Protein AF-A0A1H6MY37-F1 (afdb_monomer_lite)

Sequence (145 aa):
MKIERDELLKHTKKIVKHLRSSGGIFGDSSIPNEENIHLAMADALIDIGEYCEEYEINVSTFDSIKLLAFSLPHIIRRDPSINSERYIFSIFQMLEESYKKKINFDKKINDSIKVSDKLFRDNNCLVMYGYIKGFQEALEYTKDK

Secondary structure (DSSP, 8-state):
-HHHHHHHHHHHHHHHHHHHHTTTTTS------HHHHHHHHHHHHHHHHHHHHHTT----S--HHHHHHHHHHHHHHH-TTS-HHHHHHHHHHHHHHHHT----IIIIIHHHHHHHHHHHHTT-HHHHHHHHHHHHHHHHHTT--

pLDDT: mean 87.16, std 11.49, range [43.06, 97.38]

Structure (mmCIF, N/CA/C/O backbone):
data_AF-A0A1H6MY37-F1
#
_entry.id   AF-A0A1H6MY37-F1
#
loop_
_atom_site.group_PDB
_atom_site.id
_atom_site.type_symbol
_atom_site.label_atom_id
_atom_site.label_alt_id
_atom_site.label_comp_id
_atom_site.label_asym_id
_atom_site.label_entity_id
_atom_site.label_seq_id
_atom_site.pdbx_PDB_ins_code
_atom_site.Cartn_x
_atom_site.Cartn_y
_atom_site.Cartn_z
_atom_site.occupancy
_atom_site.B_iso_or_equiv
_atom_site.auth_seq_id
_atom_site.auth_comp_id
_atom_site.auth_asym_id
_atom_site.auth_atom_id
_atom_site.pdbx_PDB_model_num
ATOM 1 N N . MET A 1 1 ? -7.310 21.221 -0.354 1.00 50.06 1 MET A N 1
ATOM 2 C CA . MET A 1 1 ? -6.067 21.201 -1.157 1.00 50.06 1 MET A CA 1
ATOM 3 C C . MET A 1 1 ? -4.750 21.316 -0.385 1.00 50.06 1 MET A C 1
ATOM 5 O O . MET A 1 1 ? -3.922 20.438 -0.573 1.00 50.06 1 MET A O 1
ATOM 9 N N . LYS A 1 2 ? -4.477 22.324 0.469 1.00 49.88 2 LYS A N 1
ATOM 10 C CA . LYS A 1 2 ? -3.171 22.376 1.184 1.00 49.88 2 LYS A CA 1
ATOM 11 C C . LYS A 1 2 ? -3.004 21.239 2.213 1.00 49.88 2 LYS A C 1
ATOM 13 O O . LYS A 1 2 ? -1.968 20.592 2.241 1.00 49.88 2 LYS A O 1
ATOM 18 N N . ILE A 1 3 ? -4.075 20.940 2.954 1.00 54.00 3 ILE A N 1
ATOM 19 C CA . ILE A 1 3 ? -4.139 19.848 3.944 1.00 54.00 3 ILE A CA 1
ATOM 20 C C . ILE A 1 3 ? -3.957 18.466 3.283 1.00 54.00 3 ILE A C 1
ATOM 22 O O . ILE A 1 3 ? -3.227 17.632 3.804 1.00 54.00 3 ILE A O 1
ATOM 26 N N . GLU A 1 4 ? -4.548 18.245 2.104 1.00 68.56 4 GLU A N 1
ATOM 27 C CA . GLU A 1 4 ? -4.415 16.981 1.353 1.00 68.56 4 GLU A CA 1
ATOM 28 C C . GLU A 1 4 ? -2.989 16.774 0.831 1.00 68.56 4 GLU A C 1
ATOM 30 O O . GLU A 1 4 ? -2.454 15.671 0.909 1.00 68.56 4 GLU A O 1
ATOM 35 N N . ARG A 1 5 ? -2.334 17.846 0.361 1.00 77.06 5 ARG A N 1
ATOM 36 C CA . ARG A 1 5 ? -0.932 17.799 -0.077 1.00 77.06 5 ARG A CA 1
ATOM 37 C C . ARG A 1 5 ? 0.018 17.474 1.079 1.00 77.06 5 ARG A C 1
ATOM 39 O O . ARG A 1 5 ? 0.939 16.676 0.902 1.00 77.06 5 ARG A O 1
ATOM 46 N N . ASP A 1 6 ? -0.197 18.086 2.241 1.00 84.56 6 ASP A N 1
ATOM 47 C CA . ASP A 1 6 ? 0.651 17.883 3.417 1.00 84.56 6 ASP A CA 1
ATOM 48 C C . ASP A 1 6 ? 0.492 16.461 3.991 1.00 84.56 6 ASP A C 1
ATOM 50 O O . ASP A 1 6 ? 1.492 15.823 4.334 1.00 84.56 6 ASP A O 1
ATOM 54 N N . GLU A 1 7 ? -0.732 15.916 4.019 1.00 85.06 7 GLU A N 1
ATOM 55 C CA . GLU A 1 7 ? -0.980 14.516 4.404 1.00 85.06 7 GLU A CA 1
ATOM 56 C C . GLU A 1 7 ? -0.375 13.524 3.395 1.00 85.06 7 GLU A C 1
ATOM 58 O O . GLU A 1 7 ? 0.293 12.569 3.800 1.00 85.06 7 GLU A O 1
ATOM 63 N N . LEU A 1 8 ? -0.497 13.776 2.087 1.00 89.62 8 LEU A N 1
ATOM 64 C CA . LEU A 1 8 ? 0.128 12.942 1.0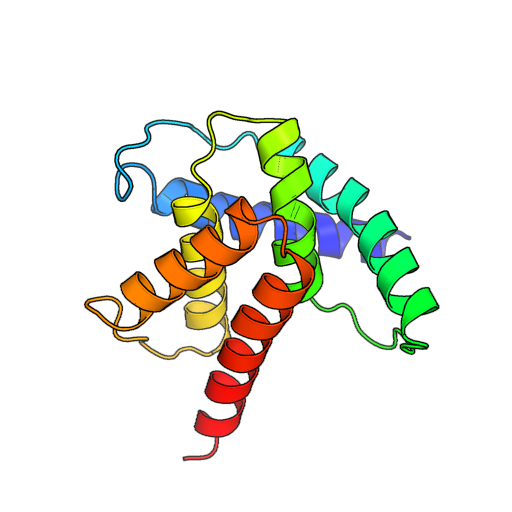53 1.00 89.62 8 LEU A CA 1
ATOM 65 C C . LEU A 1 8 ? 1.655 12.888 1.218 1.00 89.62 8 LEU A C 1
ATOM 67 O O . LEU A 1 8 ? 2.262 11.813 1.196 1.00 89.62 8 LEU A O 1
ATOM 71 N N . LEU A 1 9 ? 2.288 14.044 1.442 1.00 91.75 9 LEU A N 1
ATOM 72 C CA . LEU A 1 9 ? 3.733 14.142 1.657 1.00 91.75 9 LEU A CA 1
ATOM 73 C C . LEU A 1 9 ? 4.167 13.434 2.947 1.00 91.75 9 LEU A C 1
ATOM 75 O O . LEU A 1 9 ? 5.201 12.764 2.978 1.00 91.75 9 LEU A O 1
ATOM 79 N N . LYS A 1 10 ? 3.380 13.550 4.017 1.00 91.88 10 LYS A N 1
ATOM 80 C CA . LYS A 1 10 ? 3.612 12.845 5.282 1.00 91.88 10 LYS A CA 1
ATOM 81 C C . LYS A 1 10 ? 3.569 11.327 5.091 1.00 91.88 10 LYS A C 1
ATOM 83 O O . LYS A 1 10 ? 4.465 10.637 5.580 1.00 91.88 10 LYS A O 1
ATOM 88 N N . HIS A 1 11 ? 2.594 10.809 4.344 1.00 91.75 11 HIS A N 1
ATOM 89 C CA . HIS A 1 11 ? 2.516 9.383 4.019 1.00 91.75 11 HIS A CA 1
ATOM 90 C C . HIS A 1 11 ? 3.665 8.916 3.126 1.00 91.75 11 HIS A C 1
ATOM 92 O O . HIS A 1 11 ? 4.267 7.884 3.424 1.00 91.75 11 HIS A O 1
ATOM 98 N N . THR A 1 12 ? 4.033 9.717 2.122 1.00 93.81 12 THR A N 1
ATOM 99 C CA . THR A 1 12 ? 5.202 9.475 1.259 1.00 93.81 12 THR A CA 1
ATOM 100 C C . THR A 1 12 ? 6.463 9.302 2.110 1.00 93.81 12 THR A C 1
ATOM 102 O O . THR A 1 12 ? 7.137 8.275 2.048 1.00 93.81 12 THR A O 1
ATOM 105 N N . LYS A 1 13 ? 6.756 10.274 2.982 1.00 94.25 13 LYS A N 1
ATOM 106 C CA . LYS A 1 13 ? 7.941 10.241 3.850 1.00 94.25 13 LYS A CA 1
ATOM 107 C C . LYS A 1 13 ? 7.936 9.040 4.788 1.00 94.25 13 LYS A C 1
ATOM 109 O O . LYS A 1 13 ? 8.981 8.422 4.999 1.00 94.25 13 LYS A O 1
ATOM 114 N N . LYS A 1 14 ? 6.771 8.700 5.350 1.00 93.94 14 LYS A N 1
ATOM 115 C CA . LYS A 1 14 ? 6.648 7.569 6.272 1.00 93.94 14 LYS A CA 1
ATOM 116 C C . LYS A 1 14 ? 6.937 6.245 5.563 1.00 93.94 14 LYS A C 1
ATOM 118 O O . LYS A 1 14 ? 7.790 5.503 6.042 1.00 93.94 14 LYS A O 1
ATOM 123 N N . ILE A 1 15 ? 6.324 5.970 4.408 1.00 94.31 15 ILE A N 1
ATOM 124 C CA . ILE A 1 15 ? 6.579 4.705 3.699 1.00 94.31 15 ILE A CA 1
ATOM 125 C C . ILE A 1 15 ? 8.019 4.624 3.177 1.00 94.31 15 ILE A C 1
ATOM 127 O O . ILE A 1 15 ? 8.652 3.580 3.306 1.00 94.31 15 ILE A O 1
ATOM 131 N N . VAL A 1 16 ? 8.588 5.730 2.682 1.00 93.62 16 VAL A N 1
ATOM 132 C CA . VAL A 1 16 ? 9.981 5.776 2.205 1.00 93.62 16 VAL A CA 1
ATOM 133 C C . VAL A 1 16 ? 10.964 5.477 3.335 1.00 93.62 16 VAL A C 1
ATOM 135 O O . VAL A 1 16 ? 11.937 4.754 3.117 1.00 93.62 16 VAL A O 1
ATOM 138 N N . LYS A 1 17 ? 10.708 5.973 4.552 1.00 93.88 17 LYS A N 1
ATOM 139 C CA . LYS A 1 17 ? 11.500 5.628 5.743 1.00 93.88 17 LYS A CA 1
ATOM 140 C C . LYS A 1 17 ? 11.512 4.112 5.976 1.00 93.88 17 LYS A C 1
ATOM 142 O O . LYS A 1 17 ? 12.595 3.547 6.122 1.00 93.88 17 LYS A O 1
ATOM 147 N N . HIS A 1 18 ? 10.345 3.464 5.969 1.00 91.69 18 HIS A N 1
ATOM 148 C CA . HIS A 1 18 ? 10.239 2.014 6.188 1.00 91.69 18 HIS A CA 1
ATOM 149 C C . HIS A 1 18 ? 10.860 1.194 5.053 1.00 91.69 18 HIS A C 1
ATOM 151 O O . HIS A 1 18 ? 11.611 0.250 5.311 1.00 91.69 18 HIS A O 1
ATOM 157 N N . LEU A 1 19 ? 10.647 1.605 3.802 1.00 91.00 19 LEU A N 1
ATOM 158 C CA . LEU A 1 19 ? 11.287 0.993 2.643 1.00 91.00 19 LEU A CA 1
ATOM 159 C C . LEU A 1 19 ? 12.809 1.061 2.766 1.00 91.00 19 LEU A C 1
ATOM 161 O O . LEU A 1 19 ? 13.482 0.041 2.659 1.00 91.00 19 LEU A O 1
ATOM 165 N N . ARG A 1 20 ? 13.380 2.237 3.049 1.00 90.19 20 ARG A N 1
ATOM 166 C CA . ARG A 1 20 ? 14.834 2.390 3.226 1.00 90.19 20 ARG A CA 1
ATOM 167 C C . ARG A 1 20 ? 15.365 1.519 4.367 1.00 90.19 20 ARG A C 1
ATOM 169 O O . ARG A 1 20 ? 16.400 0.889 4.186 1.00 90.19 20 ARG A O 1
ATOM 176 N N . SER A 1 21 ? 14.648 1.419 5.489 1.00 87.88 21 SER A N 1
ATOM 177 C CA . SER A 1 21 ? 15.059 0.563 6.614 1.0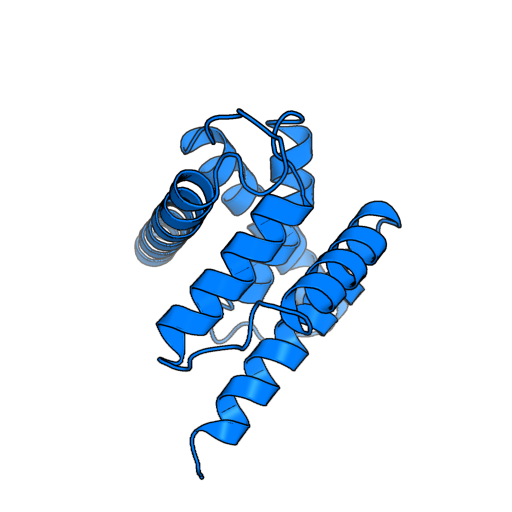0 87.88 21 SER A CA 1
ATOM 178 C C . SER A 1 21 ? 14.946 -0.939 6.349 1.00 87.88 21 SER A C 1
ATOM 180 O O . SER A 1 21 ? 15.581 -1.719 7.049 1.00 87.88 21 SER A O 1
ATOM 182 N N . SER A 1 22 ? 14.151 -1.347 5.359 1.00 85.50 22 SER A N 1
ATOM 183 C CA . SER A 1 22 ? 13.938 -2.751 4.988 1.00 85.50 22 SER A CA 1
ATOM 184 C C . SER A 1 22 ? 14.758 -3.201 3.775 1.00 85.50 22 SER A C 1
ATOM 186 O O . SER A 1 22 ? 14.595 -4.325 3.302 1.00 85.50 22 SER A O 1
ATOM 188 N N . GLY A 1 23 ? 15.642 -2.337 3.260 1.00 80.62 23 GLY A N 1
ATOM 189 C CA . GLY A 1 23 ? 16.518 -2.670 2.136 1.00 80.62 23 GLY A CA 1
ATOM 190 C C . GLY A 1 23 ? 17.385 -3.895 2.419 1.00 80.62 23 GLY A C 1
ATOM 191 O O . GLY A 1 23 ? 17.887 -4.067 3.528 1.00 80.62 23 GLY A O 1
ATOM 192 N N . GLY A 1 24 ? 17.540 -4.760 1.415 1.00 75.12 24 GLY A N 1
ATOM 193 C CA . GLY A 1 24 ? 18.319 -5.993 1.517 1.00 75.12 24 GLY A CA 1
ATOM 194 C C . GLY A 1 24 ? 17.610 -7.170 2.196 1.00 75.12 24 GLY A C 1
ATOM 195 O O . GLY A 1 24 ? 18.034 -8.302 1.980 1.00 75.12 24 GLY A O 1
ATOM 196 N N . ILE A 1 25 ? 16.514 -6.961 2.943 1.00 84.31 25 ILE A N 1
ATOM 197 C CA . ILE A 1 25 ? 15.751 -8.062 3.572 1.00 84.31 25 ILE A CA 1
ATOM 198 C C . ILE A 1 25 ? 15.153 -8.993 2.508 1.00 84.31 25 ILE A C 1
ATOM 200 O O . ILE A 1 25 ? 15.148 -10.209 2.679 1.00 84.31 25 ILE A O 1
ATOM 204 N N . PHE A 1 26 ? 14.694 -8.425 1.391 1.00 84.25 26 PHE A N 1
ATOM 205 C CA . PHE A 1 26 ? 14.056 -9.150 0.287 1.00 84.25 26 PHE A CA 1
ATOM 206 C C . PHE A 1 26 ? 15.017 -9.401 -0.886 1.00 84.25 26 PHE A C 1
ATOM 208 O O . PHE A 1 26 ? 14.589 -9.693 -2.001 1.00 84.25 26 PHE A O 1
ATOM 215 N N . GLY A 1 27 ? 16.329 -9.282 -0.644 1.00 77.00 27 GLY A N 1
ATOM 216 C CA . GLY A 1 27 ? 17.370 -9.491 -1.654 1.00 77.00 27 GLY A CA 1
ATOM 217 C C . GLY A 1 27 ? 17.472 -8.386 -2.711 1.00 77.00 27 GLY A C 1
ATOM 218 O O . GLY A 1 27 ? 18.321 -8.479 -3.595 1.00 77.00 27 GLY A O 1
ATOM 219 N N . ASP A 1 28 ? 16.653 -7.334 -2.622 1.00 76.81 28 ASP A N 1
ATOM 220 C CA . ASP A 1 28 ? 16.714 -6.168 -3.495 1.00 76.81 28 ASP A CA 1
ATOM 221 C C . ASP A 1 28 ? 17.594 -5.053 -2.905 1.00 76.81 28 ASP A C 1
ATOM 223 O O . ASP A 1 28 ? 17.584 -4.765 -1.704 1.00 76.81 28 ASP A O 1
ATOM 227 N N . SER A 1 29 ? 18.372 -4.414 -3.779 1.00 69.56 29 SER A N 1
ATOM 228 C CA . SER A 1 29 ? 19.279 -3.304 -3.457 1.00 69.56 29 SER A CA 1
ATOM 229 C C . SER A 1 29 ? 18.761 -1.947 -3.943 1.00 69.56 29 SER A C 1
ATOM 231 O O . SER A 1 29 ? 19.489 -0.954 -3.888 1.00 69.56 29 SER A O 1
ATOM 233 N N . SER A 1 30 ? 17.510 -1.880 -4.416 1.00 79.69 30 SER A N 1
ATOM 234 C CA . SER A 1 30 ? 16.928 -0.639 -4.921 1.00 79.69 30 SER A CA 1
ATOM 235 C C . SER A 1 30 ? 16.768 0.390 -3.801 1.00 79.69 30 SER A C 1
ATOM 237 O O . SER A 1 30 ? 16.350 0.094 -2.673 1.00 79.69 30 SER A O 1
ATOM 239 N N . ILE A 1 31 ? 17.135 1.632 -4.108 1.00 83.44 31 ILE A N 1
ATOM 240 C CA . ILE A 1 31 ? 16.922 2.775 -3.225 1.00 83.44 31 ILE A CA 1
ATOM 241 C C . ILE A 1 31 ? 15.625 3.442 -3.688 1.00 83.44 31 ILE A C 1
ATOM 243 O O . ILE A 1 31 ? 15.602 3.965 -4.800 1.00 83.44 31 ILE A O 1
ATOM 247 N N . PRO A 1 32 ? 14.562 3.460 -2.862 1.00 84.38 32 PRO A N 1
ATOM 248 C CA . PRO A 1 32 ? 13.293 4.053 -3.258 1.00 84.38 32 PRO A CA 1
ATOM 249 C C . PRO A 1 32 ? 13.465 5.531 -3.609 1.00 84.38 32 PRO A C 1
ATOM 251 O O . PRO A 1 32 ? 13.938 6.326 -2.780 1.00 84.38 32 PRO A O 1
ATOM 254 N N . ASN A 1 33 ? 13.044 5.901 -4.817 1.00 91.56 33 ASN A N 1
ATOM 255 C CA . ASN A 1 33 ? 12.954 7.292 -5.230 1.00 91.56 33 ASN A CA 1
ATOM 256 C C . ASN A 1 33 ? 11.693 7.927 -4.615 1.00 91.56 33 ASN A C 1
ATOM 258 O O . ASN A 1 33 ? 10.569 7.584 -4.970 1.00 91.56 33 ASN A O 1
ATOM 262 N N . GLU A 1 34 ? 11.888 8.860 -3.683 1.00 94.31 34 GLU A N 1
ATOM 263 C CA . GLU A 1 34 ? 10.801 9.514 -2.943 1.00 94.31 34 GLU A CA 1
ATOM 264 C C . GLU A 1 34 ? 9.832 10.284 -3.850 1.00 94.31 34 GLU A C 1
ATOM 266 O O . GLU A 1 34 ? 8.631 10.277 -3.591 1.00 94.31 34 GLU A O 1
ATOM 271 N N . GLU A 1 35 ? 10.324 10.890 -4.931 1.00 94.75 35 GLU A N 1
ATOM 272 C CA . GLU A 1 35 ? 9.491 11.594 -5.908 1.00 94.75 35 GLU A CA 1
ATOM 273 C C . GLU A 1 35 ? 8.602 10.617 -6.685 1.00 94.75 35 GLU A C 1
ATOM 275 O O . GLU A 1 35 ? 7.400 10.851 -6.809 1.00 94.75 35 GLU A O 1
ATOM 280 N N . ASN A 1 36 ? 9.146 9.476 -7.120 1.00 94.94 36 ASN A N 1
ATOM 281 C CA . ASN A 1 36 ? 8.351 8.437 -7.780 1.00 94.94 36 ASN A CA 1
ATOM 282 C C . ASN A 1 36 ? 7.249 7.897 -6.861 1.00 94.94 36 ASN A C 1
ATOM 284 O O . ASN A 1 36 ? 6.117 7.726 -7.309 1.00 94.94 36 ASN A O 1
ATOM 288 N N . ILE A 1 37 ? 7.559 7.671 -5.579 1.00 95.50 37 ILE A N 1
ATOM 289 C CA . ILE A 1 37 ? 6.564 7.252 -4.581 1.00 95.50 37 ILE A CA 1
ATOM 290 C C . ILE A 1 37 ? 5.497 8.336 -4.397 1.00 95.50 37 ILE A C 1
ATOM 292 O O . ILE A 1 37 ? 4.310 8.020 -4.363 1.00 95.50 37 ILE A O 1
ATOM 296 N N . HIS A 1 38 ? 5.896 9.606 -4.306 1.00 95.44 38 HIS A N 1
ATOM 297 C CA . HIS A 1 38 ? 4.963 10.720 -4.150 1.00 95.44 38 HIS A CA 1
ATOM 298 C C . HIS A 1 38 ? 3.985 10.821 -5.326 1.00 95.44 38 HIS A C 1
ATOM 300 O O . HIS A 1 38 ? 2.776 10.918 -5.120 1.00 95.44 38 HIS A O 1
ATOM 306 N N . LEU A 1 39 ? 4.505 10.765 -6.555 1.00 95.44 39 LEU A N 1
ATOM 307 C CA . LEU A 1 39 ? 3.698 10.817 -7.772 1.00 95.44 39 LEU A CA 1
ATOM 308 C C . LEU A 1 39 ? 2.778 9.600 -7.885 1.00 95.44 39 LEU A C 1
ATOM 310 O O . LEU A 1 39 ? 1.610 9.758 -8.212 1.00 95.44 39 LEU A O 1
ATOM 314 N N . ALA A 1 40 ? 3.261 8.405 -7.539 1.00 96.50 40 ALA A N 1
ATOM 315 C CA . ALA A 1 40 ? 2.433 7.204 -7.517 1.00 96.50 40 ALA A CA 1
ATOM 316 C C . ALA A 1 40 ? 1.278 7.291 -6.506 1.00 96.50 40 ALA A C 1
ATOM 318 O O . ALA A 1 40 ? 0.175 6.828 -6.780 1.00 96.50 40 ALA A O 1
ATOM 319 N N . MET A 1 41 ? 1.515 7.892 -5.335 1.00 95.38 41 MET A N 1
ATOM 320 C CA . MET A 1 41 ? 0.453 8.155 -4.363 1.00 95.38 41 MET A CA 1
ATOM 321 C C . MET A 1 41 ? -0.550 9.189 -4.872 1.00 95.38 41 MET A C 1
ATOM 323 O O . MET A 1 41 ? -1.735 9.052 -4.594 1.00 95.38 41 MET A O 1
ATOM 327 N N . ALA A 1 42 ? -0.095 10.212 -5.599 1.00 94.62 42 ALA A N 1
ATOM 328 C CA . ALA A 1 42 ? -0.985 11.188 -6.220 1.00 94.62 42 ALA A CA 1
ATOM 329 C C . ALA A 1 42 ? -1.866 10.539 -7.300 1.00 94.62 42 ALA A C 1
ATOM 331 O O . ALA A 1 42 ? -3.071 10.772 -7.299 1.00 94.62 42 ALA A O 1
ATOM 332 N N . ASP A 1 43 ? -1.291 9.688 -8.158 1.00 95.31 43 ASP A N 1
ATOM 333 C CA . ASP A 1 43 ? -2.041 8.934 -9.173 1.00 95.31 43 ASP A CA 1
ATOM 334 C C . ASP A 1 43 ? -3.101 8.030 -8.521 1.00 95.31 43 ASP A C 1
ATOM 336 O O . ASP A 1 43 ? -4.248 8.001 -8.956 1.00 95.31 43 ASP A O 1
ATOM 340 N N . ALA A 1 44 ? -2.752 7.363 -7.416 1.00 95.31 44 ALA A N 1
ATOM 341 C CA . ALA A 1 44 ? -3.663 6.490 -6.676 1.00 95.31 44 ALA A CA 1
ATOM 342 C C . ALA A 1 44 ? -4.896 7.206 -6.103 1.00 95.31 44 ALA A C 1
ATOM 344 O O . ALA A 1 44 ? -5.892 6.551 -5.806 1.00 95.31 44 ALA A O 1
ATOM 345 N N . LEU A 1 45 ? -4.857 8.532 -5.925 1.00 92.75 45 LEU A N 1
ATOM 346 C CA . LEU A 1 45 ? -6.035 9.284 -5.482 1.00 92.75 45 LEU A CA 1
ATOM 347 C C . LEU A 1 45 ? -7.167 9.231 -6.517 1.00 92.75 45 LEU A C 1
ATOM 349 O O . LEU A 1 45 ? -8.327 9.296 -6.118 1.00 92.75 45 LEU A O 1
ATOM 353 N N . ILE A 1 46 ? -6.840 9.090 -7.807 1.00 93.00 46 ILE A N 1
ATOM 354 C CA . ILE A 1 46 ? -7.825 8.940 -8.886 1.00 93.00 46 ILE A CA 1
ATOM 355 C C . ILE A 1 46 ? -8.528 7.590 -8.740 1.00 93.00 46 ILE A C 1
ATOM 357 O O . ILE A 1 46 ? -9.742 7.567 -8.564 1.00 93.00 46 ILE A O 1
ATOM 361 N N . ASP A 1 47 ? -7.765 6.494 -8.680 1.00 93.81 47 ASP A N 1
ATOM 362 C CA . ASP A 1 47 ? -8.309 5.140 -8.501 1.00 93.81 47 ASP A CA 1
ATOM 363 C C . ASP A 1 47 ? -9.147 5.018 -7.215 1.00 93.81 47 ASP A C 1
ATOM 365 O O . ASP A 1 47 ? -10.145 4.303 -7.159 1.00 93.81 47 ASP A O 1
ATOM 369 N N . ILE A 1 48 ? -8.749 5.725 -6.152 1.00 92.88 48 ILE A N 1
ATOM 370 C CA . ILE A 1 48 ? -9.518 5.785 -4.905 1.00 92.88 48 ILE A CA 1
ATOM 371 C C . ILE A 1 48 ? -10.833 6.533 -5.099 1.00 92.88 48 ILE A C 1
ATOM 373 O O . ILE A 1 48 ? -11.837 6.115 -4.524 1.00 92.88 48 ILE A O 1
ATOM 377 N N . GLY A 1 49 ? -10.826 7.632 -5.856 1.00 90.88 49 GLY A N 1
ATOM 378 C CA . GLY A 1 49 ? -12.034 8.365 -6.223 1.00 90.88 49 GLY A CA 1
ATOM 379 C C . GLY A 1 49 ? -13.014 7.467 -6.970 1.00 90.88 49 GLY A C 1
ATOM 380 O O . GLY A 1 49 ? -14.142 7.305 -6.514 1.00 90.88 49 GLY A O 1
ATOM 381 N N . GLU A 1 50 ? -12.542 6.797 -8.023 1.00 93.00 50 GLU A N 1
ATOM 382 C CA . GLU A 1 50 ? -13.329 5.846 -8.822 1.00 93.00 50 GLU A CA 1
ATOM 383 C C . GLU A 1 50 ? -13.892 4.709 -7.960 1.00 93.00 50 GLU A C 1
ATOM 385 O O . GLU A 1 50 ? -15.087 4.431 -8.002 1.00 93.00 50 GLU A O 1
ATOM 390 N N . TYR A 1 51 ? -13.066 4.113 -7.094 1.00 92.50 51 TYR A N 1
ATOM 391 C CA . TYR A 1 51 ? -13.516 3.104 -6.134 1.00 92.50 51 TYR A CA 1
ATOM 392 C C . TYR A 1 51 ? -14.603 3.637 -5.189 1.00 92.50 51 TYR A C 1
ATOM 394 O O . TYR A 1 51 ? -15.566 2.939 -4.879 1.00 92.50 51 TYR A O 1
ATOM 402 N N . CYS A 1 52 ? -14.471 4.863 -4.683 1.00 91.69 52 CYS A N 1
ATOM 403 C CA . CYS A 1 52 ? -15.485 5.405 -3.781 1.00 91.69 52 CYS A CA 1
ATOM 404 C C . CYS A 1 52 ? -16.798 5.707 -4.512 1.00 91.69 52 CYS A C 1
ATOM 406 O O . CYS A 1 52 ? -17.857 5.504 -3.926 1.00 91.69 52 CYS A O 1
ATOM 408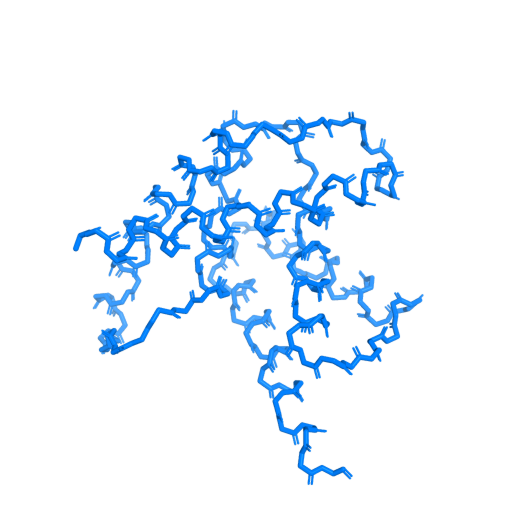 N N . GLU A 1 53 ? -16.741 6.143 -5.770 1.00 92.69 53 GLU A N 1
ATOM 409 C CA . GLU A 1 53 ? -17.926 6.345 -6.608 1.00 92.69 53 GLU A CA 1
ATOM 410 C C . GLU A 1 53 ? -18.616 5.017 -6.947 1.00 92.69 53 GLU A C 1
ATOM 412 O O . GLU A 1 53 ? -19.822 4.897 -6.745 1.00 92.69 53 GLU A O 1
ATOM 417 N N . GLU A 1 54 ? -17.860 4.005 -7.388 1.00 94.75 54 GLU A N 1
ATOM 418 C CA . GLU A 1 54 ? -18.383 2.685 -7.776 1.00 94.75 54 GLU A CA 1
ATOM 419 C C . GLU A 1 54 ? -19.136 1.994 -6.630 1.00 94.75 54 GLU A C 1
ATOM 421 O O . GLU A 1 54 ? -20.179 1.380 -6.850 1.00 94.75 54 GLU A O 1
ATOM 426 N N . TYR A 1 55 ? -18.621 2.109 -5.404 1.00 92.50 55 TYR A N 1
ATOM 427 C CA . TYR A 1 55 ? -19.176 1.444 -4.221 1.00 92.50 55 TYR A CA 1
ATOM 428 C C . TYR A 1 55 ? -19.991 2.381 -3.313 1.00 92.50 55 TYR A C 1
ATOM 430 O O . TYR A 1 55 ? -20.282 2.017 -2.173 1.00 92.50 55 TYR A O 1
ATOM 438 N N . GLU A 1 56 ? -20.343 3.582 -3.789 1.00 92.62 56 GLU A N 1
ATOM 439 C CA . GLU A 1 56 ? -21.136 4.587 -3.057 1.00 92.62 56 GLU A CA 1
ATOM 440 C C . GLU A 1 56 ? -20.578 4.912 -1.651 1.00 92.62 56 GLU A C 1
ATOM 442 O O . GLU A 1 56 ? -21.303 5.098 -0.667 1.00 92.62 56 GLU A O 1
ATOM 447 N N . ILE A 1 57 ? -19.251 4.973 -1.530 1.00 87.12 57 ILE A N 1
ATOM 448 C CA . ILE A 1 57 ? -18.555 5.193 -0.261 1.00 87.12 57 ILE A CA 1
ATOM 449 C C . ILE A 1 57 ? -18.425 6.691 0.006 1.00 87.12 57 ILE A C 1
ATOM 451 O O . ILE A 1 57 ? -17.672 7.406 -0.654 1.00 87.12 57 ILE A O 1
ATOM 455 N N . ASN A 1 58 ? -19.068 7.154 1.076 1.00 83.06 58 ASN A N 1
ATOM 456 C CA . ASN A 1 58 ? -18.875 8.511 1.577 1.00 83.06 58 ASN A CA 1
ATOM 457 C C . ASN A 1 58 ? -17.469 8.681 2.173 1.00 83.06 58 ASN A C 1
ATOM 459 O O . ASN A 1 58 ? -17.159 8.160 3.248 1.00 83.06 58 ASN A O 1
ATOM 463 N N . VAL A 1 59 ? -16.614 9.452 1.497 1.00 71.12 59 VAL A N 1
ATOM 464 C CA . VAL A 1 59 ? -15.258 9.760 1.972 1.00 71.12 59 VAL A CA 1
ATOM 465 C C . VAL A 1 59 ? -15.319 10.853 3.039 1.00 71.12 59 VAL A C 1
ATOM 467 O O . VAL A 1 59 ? -15.193 12.039 2.753 1.00 71.12 59 VAL A O 1
ATOM 470 N N . SER A 1 60 ? -15.523 10.462 4.296 1.00 72.25 60 SER A N 1
ATOM 471 C CA . SER A 1 60 ? -15.473 11.390 5.437 1.00 72.25 60 SER A CA 1
ATOM 472 C C . SER A 1 60 ? -14.074 11.532 6.042 1.00 72.25 60 SER A C 1
ATOM 474 O O . SER A 1 60 ? -13.795 12.509 6.735 1.00 72.25 60 SER A O 1
ATOM 476 N N . THR A 1 61 ? -13.195 10.549 5.823 1.00 73.31 61 THR A N 1
ATOM 477 C CA . THR A 1 61 ? -11.847 10.486 6.403 1.00 73.31 61 THR A CA 1
ATOM 478 C C . THR A 1 61 ? -10.834 9.921 5.412 1.00 73.31 61 THR A C 1
ATOM 480 O O . THR A 1 61 ? -11.152 9.091 4.560 1.00 73.31 61 THR A O 1
ATOM 483 N N . PHE A 1 62 ? -9.587 10.378 5.533 1.00 79.12 62 PHE A N 1
ATOM 484 C CA . PHE A 1 62 ? -8.482 9.895 4.715 1.00 79.12 62 PHE A CA 1
ATOM 485 C C . PHE A 1 62 ? -8.026 8.505 5.188 1.00 79.12 62 PHE A C 1
ATOM 487 O O . PHE A 1 62 ? -7.527 8.362 6.305 1.00 79.12 62 PHE A O 1
ATOM 494 N N . ASP A 1 63 ? -8.184 7.483 4.343 1.00 86.44 63 ASP A N 1
ATOM 495 C CA . ASP A 1 63 ? -7.726 6.120 4.636 1.00 86.44 63 ASP A CA 1
ATOM 496 C C . ASP A 1 63 ? -6.312 5.896 4.084 1.00 86.44 63 ASP A C 1
ATOM 498 O O . ASP A 1 63 ? -6.105 5.665 2.890 1.00 86.44 63 ASP A O 1
ATOM 502 N N . SER A 1 64 ? -5.325 5.927 4.979 1.00 89.62 64 SER A N 1
ATOM 503 C CA . SER A 1 64 ? -3.922 5.722 4.625 1.00 89.62 64 SER A CA 1
ATOM 504 C C . SER A 1 64 ? -3.629 4.328 4.065 1.00 89.62 64 SER A C 1
ATOM 506 O O . SER A 1 64 ? -2.727 4.198 3.245 1.00 89.62 64 SER A O 1
ATOM 508 N N . ILE A 1 65 ? -4.351 3.283 4.485 1.00 93.62 65 ILE A N 1
ATOM 509 C CA . ILE A 1 65 ? -4.141 1.921 3.966 1.00 93.62 65 ILE A CA 1
ATOM 510 C C . ILE A 1 65 ? -4.671 1.811 2.549 1.00 93.62 65 ILE A C 1
ATOM 512 O O . ILE A 1 65 ? -4.008 1.215 1.702 1.00 93.62 65 ILE A O 1
ATOM 516 N N . LYS A 1 66 ? -5.806 2.455 2.272 1.00 93.00 66 LYS A N 1
ATOM 517 C CA . LYS A 1 66 ? -6.323 2.582 0.912 1.00 93.00 66 LYS A CA 1
ATOM 518 C C . LYS A 1 66 ? -5.309 3.294 0.011 1.00 93.00 66 LYS A C 1
ATOM 520 O O . LYS A 1 66 ? -4.933 2.734 -1.011 1.00 93.00 66 LYS A O 1
ATOM 525 N N . LEU A 1 67 ? -4.772 4.444 0.438 1.00 94.56 67 LEU A N 1
ATOM 526 C CA . LEU A 1 67 ? -3.708 5.148 -0.296 1.00 94.56 67 LEU A CA 1
ATOM 527 C C . LEU A 1 67 ? -2.511 4.238 -0.600 1.00 94.56 67 LEU A C 1
ATOM 529 O O . LEU A 1 67 ? -2.080 4.138 -1.745 1.00 94.56 67 LEU A O 1
ATOM 533 N N . LEU A 1 68 ? -1.965 3.578 0.423 1.00 95.62 68 LEU A N 1
ATOM 534 C CA . LEU A 1 68 ? -0.771 2.747 0.273 1.00 95.62 68 LEU A CA 1
ATOM 535 C C . LEU A 1 68 ? -1.025 1.569 -0.674 1.00 95.62 68 LEU A C 1
ATOM 537 O O . LEU A 1 68 ? -0.234 1.342 -1.587 1.00 95.62 68 LEU A O 1
ATOM 541 N N . ALA A 1 69 ? -2.145 0.864 -0.505 1.00 96.31 69 ALA A N 1
ATOM 542 C CA . ALA A 1 69 ? -2.492 -0.288 -1.329 1.00 96.31 69 ALA A CA 1
ATOM 543 C C . ALA A 1 69 ? -2.719 0.093 -2.801 1.00 96.31 69 ALA A C 1
ATOM 545 O O . ALA A 1 69 ? -2.147 -0.541 -3.685 1.00 96.31 69 ALA A O 1
ATOM 546 N N . PHE A 1 70 ? -3.489 1.154 -3.063 1.00 95.81 70 PHE A N 1
ATOM 547 C CA . PHE A 1 70 ? -3.764 1.628 -4.423 1.00 95.81 70 PHE A CA 1
ATOM 548 C C . PHE A 1 70 ? -2.545 2.294 -5.077 1.00 95.81 70 PHE A C 1
ATOM 550 O O . PHE A 1 70 ? -2.451 2.337 -6.298 1.00 95.81 70 PHE A O 1
ATOM 557 N N . SER A 1 71 ? -1.560 2.759 -4.300 1.00 96.69 71 SER A N 1
ATOM 558 C CA . SER A 1 71 ? -0.320 3.304 -4.867 1.00 96.69 71 SER A CA 1
ATOM 559 C C . SER A 1 71 ? 0.638 2.246 -5.408 1.00 96.69 71 SER A C 1
ATOM 561 O O . SER A 1 71 ? 1.420 2.555 -6.303 1.00 96.69 71 SER A O 1
ATOM 563 N N . LEU A 1 72 ? 0.579 0.998 -4.926 1.00 96.88 72 LEU A N 1
ATOM 564 C CA . LEU A 1 72 ? 1.538 -0.046 -5.304 1.00 96.88 72 LEU A CA 1
ATOM 565 C C . LEU A 1 72 ? 1.620 -0.290 -6.831 1.00 96.88 72 LEU A C 1
ATOM 567 O O . LEU A 1 72 ? 2.738 -0.280 -7.352 1.00 96.88 72 LEU A O 1
ATOM 571 N N . PRO A 1 73 ? 0.513 -0.429 -7.589 1.00 96.88 73 PRO A N 1
ATOM 572 C CA . PRO A 1 73 ? 0.573 -0.552 -9.049 1.00 96.88 73 PRO A CA 1
ATOM 573 C C . PRO A 1 73 ? 1.300 0.612 -9.734 1.00 96.88 73 PRO A C 1
ATOM 575 O O . PRO A 1 73 ? 2.116 0.401 -10.634 1.00 96.88 73 PRO A O 1
ATOM 578 N N . HIS A 1 74 ? 1.036 1.846 -9.295 1.00 97.25 74 HIS A N 1
ATOM 579 C CA . HIS A 1 74 ? 1.671 3.046 -9.846 1.00 97.25 74 HIS A CA 1
ATOM 580 C C . HIS A 1 74 ? 3.150 3.127 -9.471 1.00 97.25 74 HIS A C 1
ATOM 582 O O . HIS A 1 74 ? 3.968 3.535 -10.295 1.00 97.25 74 HIS A O 1
ATOM 588 N N . ILE A 1 75 ? 3.512 2.677 -8.267 1.00 95.69 75 ILE A N 1
ATOM 589 C CA . ILE A 1 75 ? 4.903 2.580 -7.819 1.00 95.69 75 ILE A CA 1
ATOM 590 C C . ILE A 1 75 ? 5.673 1.620 -8.719 1.00 95.69 75 ILE A C 1
ATOM 592 O O . ILE A 1 75 ? 6.695 2.016 -9.265 1.00 95.69 75 ILE A O 1
ATOM 596 N N . ILE A 1 76 ? 5.168 0.404 -8.935 1.00 94.81 76 ILE A N 1
ATOM 597 C CA . ILE A 1 76 ? 5.844 -0.597 -9.774 1.00 94.81 76 ILE A CA 1
ATOM 598 C C . ILE A 1 76 ? 5.941 -0.132 -11.232 1.00 94.81 76 ILE A C 1
ATOM 600 O O . ILE A 1 76 ? 6.945 -0.384 -11.893 1.00 94.81 76 ILE A O 1
ATOM 604 N N . ARG A 1 77 ? 4.941 0.601 -11.740 1.00 95.31 77 ARG A N 1
ATOM 605 C CA . ARG A 1 77 ? 4.997 1.188 -13.089 1.00 95.31 77 ARG A CA 1
ATOM 606 C C . ARG A 1 77 ? 6.086 2.259 -13.214 1.00 95.31 77 ARG A C 1
ATOM 608 O O . ARG A 1 77 ? 6.743 2.336 -14.248 1.00 95.31 77 ARG A O 1
ATOM 615 N N . ARG A 1 78 ? 6.249 3.104 -12.191 1.00 94.88 78 ARG A N 1
ATOM 616 C CA . ARG A 1 78 ? 7.214 4.221 -12.175 1.00 94.88 78 ARG A CA 1
ATOM 617 C C . ARG A 1 78 ? 8.628 3.776 -11.804 1.00 94.88 78 ARG A C 1
ATOM 619 O O . ARG A 1 78 ? 9.594 4.365 -12.279 1.00 94.88 78 ARG A O 1
ATOM 626 N N . ASP A 1 79 ? 8.745 2.756 -10.965 1.00 91.38 79 ASP A N 1
ATOM 627 C CA . ASP A 1 79 ? 10.002 2.180 -10.502 1.00 91.38 79 ASP A CA 1
ATOM 628 C C . ASP A 1 79 ? 9.884 0.646 -10.400 1.00 91.38 79 ASP A C 1
ATOM 630 O O . ASP A 1 79 ? 9.630 0.096 -9.322 1.00 91.38 79 ASP A O 1
ATOM 634 N N . PRO A 1 80 ? 10.100 -0.070 -11.521 1.00 90.44 80 PRO A N 1
ATOM 635 C CA . PRO A 1 80 ? 10.015 -1.530 -11.564 1.00 90.44 80 PRO A CA 1
ATOM 636 C C . PRO A 1 80 ? 11.073 -2.248 -10.716 1.00 90.44 80 PRO A C 1
ATOM 638 O O . PRO A 1 80 ? 11.015 -3.466 -10.571 1.00 90.44 80 PRO A O 1
ATOM 641 N N . SER A 1 81 ? 12.068 -1.523 -10.189 1.00 88.88 81 SER A N 1
ATOM 642 C CA . SER A 1 81 ? 13.113 -2.089 -9.331 1.00 88.88 81 SER A CA 1
ATOM 643 C C . SER A 1 81 ? 12.666 -2.265 -7.877 1.00 88.88 81 SER A C 1
ATOM 645 O O . SER A 1 81 ? 13.353 -2.922 -7.087 1.00 88.88 81 SER A O 1
ATOM 647 N N . ILE A 1 82 ? 11.529 -1.675 -7.500 1.00 90.69 82 ILE A N 1
ATOM 648 C CA . ILE A 1 82 ? 10.950 -1.841 -6.171 1.00 90.69 82 ILE A CA 1
ATOM 649 C C . ILE A 1 82 ? 10.332 -3.231 -6.066 1.00 90.69 82 ILE A C 1
ATOM 651 O O . ILE A 1 82 ? 9.451 -3.606 -6.834 1.00 90.69 82 ILE A O 1
ATOM 655 N N . ASN A 1 83 ? 10.768 -3.987 -5.063 1.00 93.19 83 ASN A N 1
ATOM 656 C CA . ASN A 1 83 ? 10.158 -5.262 -4.726 1.00 93.19 83 ASN A CA 1
ATOM 657 C C . ASN A 1 83 ? 8.793 -5.029 -4.041 1.00 93.19 83 ASN A C 1
ATOM 659 O O . ASN A 1 83 ? 8.706 -4.340 -3.018 1.00 93.19 83 ASN A O 1
ATOM 663 N N . SER A 1 84 ? 7.724 -5.607 -4.590 1.00 94.25 84 SER A N 1
ATOM 664 C CA . SER A 1 84 ? 6.364 -5.486 -4.053 1.00 94.25 84 SER A CA 1
ATOM 665 C C . SER A 1 84 ? 6.219 -6.096 -2.657 1.00 94.25 84 SER A C 1
ATOM 667 O O . SER A 1 84 ? 5.573 -5.485 -1.806 1.00 94.25 84 SER A O 1
ATOM 669 N N . GLU A 1 85 ? 6.884 -7.218 -2.357 1.00 94.56 85 GLU A N 1
ATOM 670 C CA . GLU A 1 85 ? 6.911 -7.798 -1.006 1.00 94.56 85 GLU A CA 1
ATOM 671 C C . GLU A 1 85 ? 7.542 -6.828 -0.002 1.00 94.56 85 GLU A C 1
ATOM 673 O O . GLU A 1 85 ? 6.995 -6.623 1.081 1.00 94.56 85 GLU A O 1
ATOM 678 N N . ARG A 1 86 ? 8.643 -6.159 -0.376 1.00 93.31 86 ARG A N 1
ATOM 679 C CA . ARG A 1 86 ? 9.297 -5.139 0.465 1.00 93.31 86 ARG A CA 1
ATOM 680 C C . ARG A 1 86 ? 8.386 -3.939 0.716 1.00 93.31 86 ARG A C 1
ATOM 682 O O . ARG A 1 86 ? 8.348 -3.404 1.831 1.00 93.31 86 ARG A O 1
ATOM 689 N N . TYR A 1 87 ? 7.640 -3.511 -0.298 1.00 94.81 87 TYR A N 1
ATOM 690 C CA . TYR A 1 87 ? 6.659 -2.441 -0.145 1.00 94.81 87 TYR A CA 1
ATOM 691 C C . TYR A 1 87 ? 5.531 -2.843 0.808 1.00 94.81 87 TYR A C 1
ATOM 693 O O . TYR A 1 87 ? 5.255 -2.133 1.774 1.00 94.81 87 TYR A O 1
ATOM 701 N N . ILE A 1 88 ? 4.944 -4.020 0.607 1.00 95.44 88 ILE A N 1
ATOM 702 C CA . ILE A 1 88 ? 3.876 -4.564 1.454 1.00 95.44 88 ILE A CA 1
ATOM 703 C C . ILE A 1 88 ? 4.363 -4.762 2.897 1.00 95.44 88 ILE A C 1
ATOM 705 O O . ILE A 1 88 ? 3.677 -4.376 3.844 1.00 95.44 88 ILE A O 1
ATOM 709 N N . PHE A 1 89 ? 5.572 -5.290 3.087 1.00 93.31 89 PHE A N 1
ATOM 710 C CA . PHE A 1 89 ? 6.231 -5.379 4.391 1.00 93.31 89 PHE A CA 1
ATOM 711 C C . PHE A 1 89 ? 6.310 -4.014 5.079 1.00 93.31 89 PHE A C 1
ATOM 713 O O . PHE A 1 89 ? 5.996 -3.893 6.263 1.00 93.31 89 PHE A O 1
ATOM 720 N N . SER A 1 90 ? 6.668 -2.971 4.330 1.00 93.00 90 SER A N 1
ATOM 721 C CA . SER A 1 90 ? 6.762 -1.607 4.852 1.00 93.00 90 SER A CA 1
ATOM 722 C C . SER A 1 90 ? 5.399 -1.061 5.301 1.00 93.00 90 SER A C 1
ATOM 724 O O . SER A 1 90 ? 5.334 -0.357 6.309 1.00 93.00 90 SER A O 1
ATOM 726 N N . ILE A 1 91 ? 4.295 -1.441 4.642 1.00 94.44 91 ILE A N 1
ATOM 727 C CA . ILE A 1 91 ? 2.930 -1.138 5.116 1.00 94.44 91 ILE A CA 1
ATOM 728 C C . ILE A 1 91 ? 2.667 -1.820 6.467 1.00 94.44 91 ILE A C 1
ATOM 730 O O . ILE A 1 91 ? 2.187 -1.175 7.403 1.00 94.44 91 ILE A O 1
ATOM 734 N N . PHE A 1 92 ? 3.009 -3.104 6.608 1.00 92.00 92 PHE A N 1
ATOM 735 C CA . PHE A 1 92 ? 2.823 -3.825 7.872 1.00 92.00 92 PHE A CA 1
ATOM 736 C C . PHE A 1 92 ? 3.677 -3.248 9.011 1.00 92.00 92 PHE A C 1
ATOM 738 O O . PHE A 1 92 ? 3.184 -3.131 10.133 1.00 92.00 92 PHE A O 1
ATOM 745 N N . GLN A 1 93 ? 4.908 -2.805 8.739 1.00 89.38 93 GLN A N 1
ATOM 746 C CA . GLN A 1 93 ? 5.722 -2.082 9.725 1.00 89.38 93 GLN A CA 1
ATOM 747 C C . GLN A 1 93 ? 5.095 -0.745 10.140 1.00 89.38 93 GLN A C 1
ATOM 749 O O . GLN A 1 93 ? 5.123 -0.382 11.316 1.00 89.38 93 GLN A O 1
ATOM 754 N N . MET A 1 94 ? 4.494 -0.010 9.199 1.00 91.00 94 MET A N 1
ATOM 755 C CA . MET A 1 94 ? 3.777 1.227 9.520 1.00 91.00 94 MET A CA 1
ATOM 756 C C . MET A 1 94 ? 2.578 0.976 10.433 1.00 91.00 94 MET A C 1
ATOM 758 O O . MET A 1 94 ? 2.322 1.785 11.328 1.00 91.00 94 MET A O 1
ATOM 762 N N . LEU A 1 95 ? 1.842 -0.116 10.209 1.00 89.25 95 LEU A N 1
ATOM 763 C CA . LEU A 1 95 ? 0.755 -0.547 11.087 1.00 89.25 95 LEU A CA 1
ATOM 764 C C . LEU A 1 95 ? 1.297 -0.891 12.478 1.00 89.25 95 LEU A C 1
ATOM 766 O O . LEU A 1 95 ? 0.799 -0.365 13.471 1.00 89.25 95 LEU A O 1
ATOM 770 N N . GLU A 1 96 ? 2.358 -1.691 12.557 1.00 85.25 96 GLU A N 1
ATOM 771 C CA . GLU A 1 96 ? 3.011 -2.044 13.820 1.00 85.25 96 GLU A CA 1
ATOM 772 C C . GLU A 1 96 ? 3.329 -0.809 14.683 1.00 85.25 96 GLU A C 1
ATOM 774 O O . GLU A 1 96 ? 2.913 -0.716 15.845 1.00 85.25 96 GLU A O 1
ATOM 779 N N . GLU A 1 97 ? 4.011 0.173 14.083 1.00 86.75 97 GLU A N 1
ATOM 780 C CA . GLU A 1 97 ? 4.399 1.426 14.733 1.00 86.75 97 GLU A CA 1
ATOM 781 C C . GLU A 1 97 ? 3.167 2.230 15.180 1.00 86.75 97 GLU A C 1
ATOM 783 O O . GLU A 1 97 ? 3.115 2.706 16.317 1.00 86.75 97 GLU A O 1
ATOM 788 N N . SER A 1 98 ? 2.146 2.346 14.323 1.00 86.81 98 SER A N 1
ATOM 789 C CA . SER A 1 98 ? 0.911 3.088 14.621 1.00 86.81 98 SER A CA 1
ATOM 790 C C . SER A 1 98 ? 0.116 2.486 15.787 1.00 86.81 98 SER A C 1
ATOM 792 O O . SER A 1 98 ? -0.482 3.226 16.575 1.00 86.81 98 SER A O 1
ATOM 794 N N . TYR A 1 99 ? 0.112 1.158 15.934 1.00 83.94 99 TYR A N 1
ATOM 795 C CA . TYR A 1 99 ? -0.612 0.474 17.013 1.00 83.94 99 TYR A CA 1
ATOM 796 C C . TYR A 1 99 ? 0.243 0.186 18.249 1.00 83.94 99 TYR A C 1
ATOM 798 O O . TYR A 1 99 ? -0.319 -0.253 19.252 1.00 83.94 99 TYR A O 1
ATOM 806 N N . LYS A 1 100 ? 1.555 0.472 18.220 1.00 82.75 100 LYS A N 1
ATOM 807 C CA . LYS A 1 100 ? 2.517 0.173 19.300 1.00 82.75 100 LYS A CA 1
ATOM 808 C C . LYS A 1 100 ? 2.479 -1.295 19.747 1.00 82.75 100 LYS A C 1
ATOM 810 O O . LYS A 1 100 ? 2.661 -1.599 20.925 1.00 82.75 100 LYS A O 1
ATOM 815 N N . LYS A 1 101 ? 2.220 -2.213 18.819 1.00 73.69 101 LYS A N 1
ATOM 816 C CA . LYS A 1 101 ? 2.139 -3.654 19.089 1.00 73.69 101 LYS A CA 1
ATOM 817 C C . LYS A 1 101 ? 3.310 -4.332 18.437 1.00 73.69 101 LYS A C 1
ATOM 819 O O . LYS A 1 101 ? 3.487 -4.113 17.260 1.00 73.69 101 LYS A O 1
ATOM 824 N N . LYS A 1 102 ? 4.046 -5.190 19.144 1.00 68.81 102 LYS A N 1
ATOM 825 C CA . LYS A 1 102 ? 4.984 -6.083 18.458 1.00 68.81 102 LYS A CA 1
ATOM 826 C C . LYS A 1 102 ? 4.185 -7.131 17.699 1.00 68.81 102 LYS A C 1
ATOM 828 O O . LYS A 1 102 ? 3.558 -7.991 18.322 1.00 68.81 102 LYS A O 1
ATOM 833 N N . ILE A 1 103 ? 4.184 -7.060 16.377 1.00 67.94 103 ILE A N 1
ATOM 834 C CA . ILE A 1 103 ? 3.638 -8.137 15.564 1.00 67.94 103 ILE A CA 1
ATOM 835 C C . ILE A 1 103 ? 4.740 -9.187 15.445 1.00 67.94 103 ILE A C 1
ATOM 837 O O . ILE A 1 103 ? 5.892 -8.867 15.180 1.00 67.94 103 ILE A O 1
ATOM 841 N N . ASN A 1 104 ? 4.418 -10.459 15.678 1.00 65.25 104 ASN A N 1
ATOM 842 C CA . ASN A 1 104 ? 5.406 -11.522 15.511 1.00 65.25 104 ASN A CA 1
ATOM 843 C C . ASN A 1 104 ? 5.731 -11.697 14.012 1.00 65.25 104 ASN A C 1
ATOM 845 O O . ASN A 1 104 ? 4.992 -12.369 13.281 1.00 65.25 104 ASN A O 1
ATOM 849 N N . PHE A 1 105 ? 6.817 -11.054 13.570 1.00 61.19 105 PHE A N 1
ATOM 850 C CA . PHE A 1 105 ? 7.272 -11.038 12.179 1.00 61.19 105 PHE A CA 1
ATOM 851 C C . PHE A 1 105 ? 7.759 -12.398 11.678 1.00 61.19 105 PHE A C 1
ATOM 853 O O . PHE A 1 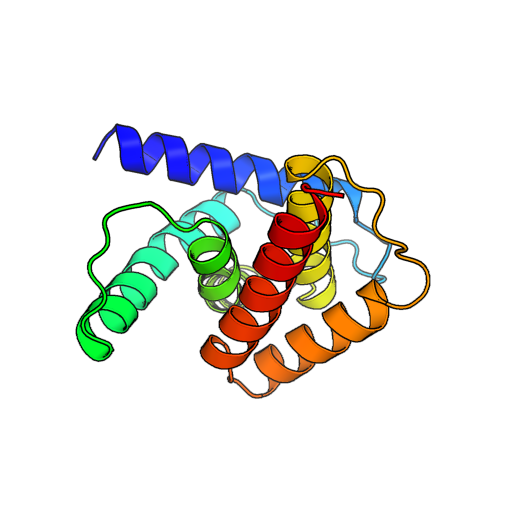105 ? 7.674 -12.660 10.480 1.00 61.19 105 PHE A O 1
ATOM 860 N N . ASP A 1 106 ? 8.183 -13.292 12.573 1.00 58.75 106 ASP A N 1
ATOM 861 C CA . ASP A 1 106 ? 8.945 -14.488 12.200 1.00 58.75 106 ASP A CA 1
ATOM 862 C C . ASP A 1 106 ? 8.122 -15.533 11.426 1.00 58.75 106 ASP A C 1
ATOM 864 O O . ASP A 1 106 ? 8.692 -16.418 10.786 1.00 58.75 106 ASP A O 1
ATOM 868 N N . LYS A 1 107 ? 6.780 -15.446 11.428 1.00 62.00 107 LYS A N 1
ATOM 869 C CA . LYS A 1 107 ? 5.938 -16.359 10.626 1.00 62.00 107 LYS A CA 1
ATOM 870 C C . LYS A 1 107 ? 4.659 -15.740 10.058 1.00 62.00 107 LYS A C 1
ATOM 872 O O . LYS A 1 107 ? 4.414 -15.841 8.863 1.00 62.00 107 LYS A O 1
ATOM 877 N N . LYS A 1 108 ? 3.850 -15.064 10.885 1.00 67.44 108 LYS A N 1
ATOM 878 C CA . LYS A 1 108 ? 2.512 -14.587 10.470 1.00 67.44 108 LYS A CA 1
ATOM 879 C C . LYS A 1 108 ? 2.555 -13.435 9.465 1.00 67.44 108 LYS A C 1
ATOM 881 O O . LYS A 1 108 ? 1.715 -13.381 8.567 1.00 67.44 108 LYS A O 1
ATOM 886 N N . ILE A 1 109 ? 3.516 -12.520 9.607 1.00 77.88 109 ILE A N 1
ATOM 887 C CA . ILE A 1 109 ? 3.669 -11.419 8.650 1.00 77.88 109 ILE A CA 1
ATOM 888 C C . ILE A 1 109 ? 4.244 -11.917 7.325 1.00 77.88 109 ILE A C 1
ATOM 890 O O . ILE A 1 109 ? 3.731 -11.513 6.291 1.00 77.88 109 ILE A O 1
ATOM 894 N N . ASN A 1 110 ? 5.227 -12.822 7.327 1.00 83.81 110 ASN A N 1
ATOM 895 C CA . ASN A 1 110 ? 5.773 -13.359 6.075 1.00 83.81 110 ASN A CA 1
ATOM 896 C C . ASN A 1 110 ? 4.694 -14.026 5.209 1.00 83.81 110 ASN A C 1
ATOM 898 O O . ASN A 1 110 ? 4.627 -13.762 4.011 1.00 83.81 110 ASN A O 1
ATOM 902 N N . ASP A 1 111 ? 3.807 -14.823 5.809 1.00 87.94 111 ASP A N 1
ATOM 903 C CA . ASP A 1 111 ? 2.680 -15.413 5.077 1.00 87.94 111 ASP A CA 1
ATOM 904 C C . ASP A 1 111 ? 1.700 -14.334 4.588 1.00 87.94 111 ASP A C 1
ATOM 906 O O . ASP A 1 111 ? 1.248 -14.380 3.447 1.00 87.94 111 ASP A O 1
ATOM 910 N N . SER A 1 112 ? 1.427 -13.317 5.412 1.00 91.00 112 SER A N 1
ATOM 911 C CA . SER A 1 112 ? 0.548 -12.199 5.040 1.00 91.00 112 SER A CA 1
ATOM 912 C C . SER A 1 112 ? 1.114 -11.361 3.892 1.00 91.00 112 SER A C 1
ATOM 914 O O . SER A 1 112 ? 0.366 -10.959 3.008 1.00 91.00 112 SER A O 1
ATOM 916 N N . ILE A 1 113 ? 2.430 -11.134 3.866 1.00 93.38 113 ILE A N 1
ATOM 917 C CA . ILE A 1 113 ? 3.123 -10.452 2.768 1.00 93.38 113 ILE A CA 1
ATOM 918 C C . ILE A 1 113 ? 2.993 -11.268 1.493 1.00 93.38 113 ILE A C 1
ATOM 920 O O . ILE A 1 113 ? 2.575 -10.721 0.480 1.00 93.38 113 ILE A O 1
ATOM 924 N N . LYS A 1 114 ? 3.272 -12.575 1.549 1.00 93.19 114 LYS A N 1
ATOM 925 C CA . LYS A 1 114 ? 3.166 -13.464 0.384 1.00 93.19 114 LYS A CA 1
ATOM 926 C C . LYS A 1 114 ? 1.748 -13.544 -0.168 1.00 93.19 114 LYS A C 1
ATOM 928 O O . LYS A 1 114 ? 1.574 -13.576 -1.383 1.00 93.19 114 LYS A O 1
ATOM 933 N N . VAL A 1 115 ? 0.736 -13.578 0.702 1.00 94.69 115 VAL A N 1
ATOM 934 C CA . VAL A 1 115 ? -0.674 -13.549 0.286 1.00 94.69 115 VAL A CA 1
ATOM 935 C C . VAL A 1 115 ? -0.997 -12.226 -0.403 1.00 94.69 115 VAL A C 1
ATOM 937 O O . VAL A 1 115 ? -1.486 -12.248 -1.529 1.00 94.69 115 VAL A O 1
ATOM 940 N N . SER A 1 116 ? -0.682 -11.090 0.221 1.00 96.50 116 SER A N 1
ATOM 941 C CA . SER A 1 116 ? -0.913 -9.764 -0.367 1.00 96.50 116 SER A CA 1
ATOM 942 C C . SER A 1 116 ? -0.185 -9.582 -1.701 1.00 96.50 116 SER A 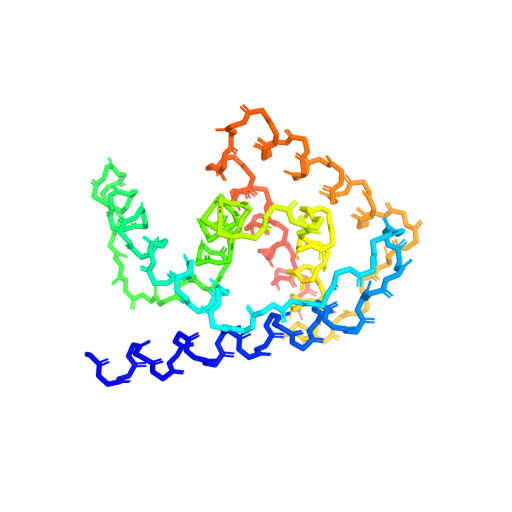C 1
ATOM 944 O O . SER A 1 116 ? -0.765 -9.091 -2.662 1.00 96.50 116 SER A O 1
ATOM 946 N N . ASP A 1 117 ? 1.065 -10.022 -1.783 1.00 96.69 117 ASP A N 1
ATOM 947 C CA . ASP A 1 117 ? 1.891 -9.919 -2.981 1.00 96.69 117 ASP A CA 1
ATOM 948 C C . ASP A 1 117 ? 1.398 -10.841 -4.104 1.00 96.69 117 ASP A C 1
ATOM 950 O O . ASP A 1 117 ? 1.370 -10.456 -5.271 1.00 96.69 117 ASP A O 1
ATOM 954 N N . LYS A 1 118 ? 0.910 -12.041 -3.765 1.00 97.06 118 LYS A N 1
ATOM 955 C CA . LYS A 1 118 ? 0.204 -12.899 -4.721 1.00 97.06 118 LYS A CA 1
ATOM 956 C C . LYS A 1 118 ? -1.064 -12.222 -5.249 1.00 97.06 118 LYS A C 1
ATOM 958 O O . LYS A 1 118 ? -1.249 -12.177 -6.458 1.00 97.06 118 LYS A O 1
ATOM 963 N N . LEU A 1 119 ? -1.898 -11.665 -4.368 1.00 97.38 119 LEU A N 1
ATOM 964 C CA . LEU A 1 119 ? -3.106 -10.935 -4.771 1.00 97.38 119 LEU A CA 1
ATOM 965 C C . LEU A 1 119 ? -2.767 -9.757 -5.694 1.00 97.38 119 LEU A C 1
ATOM 967 O O . LEU A 1 119 ? -3.442 -9.564 -6.701 1.00 97.38 119 LEU A O 1
ATOM 971 N N . PHE A 1 120 ? -1.702 -9.013 -5.390 1.00 96.81 120 PHE A N 1
ATOM 972 C CA . PHE A 1 120 ? -1.194 -7.948 -6.251 1.00 96.81 120 PHE A CA 1
ATOM 973 C C . PHE A 1 120 ? -0.767 -8.469 -7.630 1.00 96.81 120 PHE A C 1
ATOM 975 O O . PHE A 1 120 ? -1.228 -7.948 -8.643 1.00 96.81 120 PHE A O 1
ATOM 982 N N . ARG A 1 121 ? 0.067 -9.517 -7.683 1.00 95.06 121 ARG A N 1
ATOM 983 C CA . ARG A 1 121 ? 0.536 -10.115 -8.946 1.00 95.06 121 ARG A CA 1
ATOM 984 C C . ARG A 1 121 ? -0.590 -10.697 -9.799 1.00 95.06 121 ARG A C 1
ATOM 986 O O . ARG A 1 121 ? -0.484 -10.680 -11.020 1.00 95.06 121 ARG A O 1
ATOM 993 N N . ASP A 1 122 ? -1.671 -11.146 -9.170 1.00 96.00 122 ASP A N 1
ATOM 994 C CA . ASP A 1 122 ? -2.882 -11.622 -9.845 1.00 96.00 122 ASP A CA 1
ATOM 995 C C . ASP A 1 122 ? -3.815 -10.461 -10.276 1.00 96.00 122 ASP A C 1
ATOM 997 O O . ASP A 1 122 ? -4.971 -10.694 -10.623 1.00 96.00 122 ASP A O 1
ATOM 1001 N N . ASN A 1 123 ? -3.335 -9.207 -10.248 1.00 92.56 123 ASN A N 1
ATOM 1002 C CA . ASN A 1 123 ? -4.077 -7.971 -10.537 1.00 92.56 123 ASN A CA 1
ATOM 1003 C C . ASN A 1 123 ? -5.306 -7.730 -9.637 1.00 92.56 123 ASN A C 1
ATOM 1005 O O . ASN A 1 123 ? -6.186 -6.940 -9.971 1.00 92.56 123 ASN A O 1
ATOM 1009 N N . ASN A 1 124 ? -5.350 -8.338 -8.451 1.00 93.31 124 ASN A N 1
ATOM 1010 C CA . ASN A 1 124 ? -6.455 -8.216 -7.498 1.00 93.31 124 ASN A CA 1
ATOM 1011 C C . ASN A 1 124 ? -6.149 -7.185 -6.400 1.00 93.31 124 ASN A C 1
ATOM 1013 O O . ASN A 1 124 ? -6.229 -7.477 -5.203 1.00 93.31 124 ASN A O 1
ATOM 1017 N N . CYS A 1 125 ? -5.803 -5.956 -6.799 1.00 92.44 125 CYS A N 1
ATOM 1018 C CA . CYS A 1 125 ? -5.400 -4.891 -5.870 1.00 92.44 125 CYS A CA 1
ATOM 1019 C C . CYS A 1 125 ? -6.491 -4.539 -4.850 1.00 92.44 125 CYS A C 1
ATOM 1021 O O . CYS A 1 125 ? -6.180 -4.302 -3.684 1.00 92.44 125 CYS A O 1
ATOM 1023 N N . LEU A 1 126 ? -7.764 -4.579 -5.256 1.00 93.94 126 LEU A N 1
ATOM 1024 C CA . LEU A 1 126 ? -8.893 -4.348 -4.355 1.00 93.94 126 LEU A CA 1
ATOM 1025 C C . LEU A 1 126 ? -8.963 -5.405 -3.239 1.00 93.94 126 LEU A C 1
ATOM 1027 O O . LEU A 1 126 ? -9.157 -5.076 -2.070 1.00 93.94 126 LEU A O 1
ATOM 1031 N N . VAL A 1 127 ? -8.742 -6.677 -3.582 1.00 95.19 127 VAL A N 1
ATOM 1032 C CA . VAL A 1 127 ? -8.735 -7.781 -2.609 1.00 95.19 127 VAL A CA 1
ATOM 1033 C C . VAL A 1 127 ? -7.510 -7.689 -1.698 1.00 95.19 127 VAL A C 1
ATOM 1035 O O . VAL A 1 127 ? -7.628 -7.892 -0.490 1.00 95.19 127 VAL A O 1
ATOM 1038 N N . MET A 1 128 ? -6.345 -7.321 -2.243 1.00 96.56 128 MET A N 1
ATOM 1039 C CA . MET A 1 128 ? -5.148 -7.032 -1.445 1.00 96.56 128 MET A CA 1
ATOM 1040 C C . MET A 1 128 ? -5.411 -5.902 -0.438 1.00 96.56 128 MET A C 1
ATOM 1042 O O . MET A 1 128 ? -5.079 -6.046 0.740 1.00 96.56 128 MET A O 1
ATOM 1046 N N . TYR A 1 129 ? -6.030 -4.799 -0.875 1.00 95.62 129 TYR A N 1
ATOM 1047 C CA . TYR A 1 129 ? -6.447 -3.709 0.008 1.00 95.62 129 TYR A CA 1
ATOM 1048 C C . TYR A 1 129 ? -7.338 -4.230 1.140 1.00 95.62 129 TYR A C 1
ATOM 1050 O O . TYR A 1 129 ? -7.021 -3.998 2.307 1.00 95.62 129 TYR A O 1
ATOM 1058 N 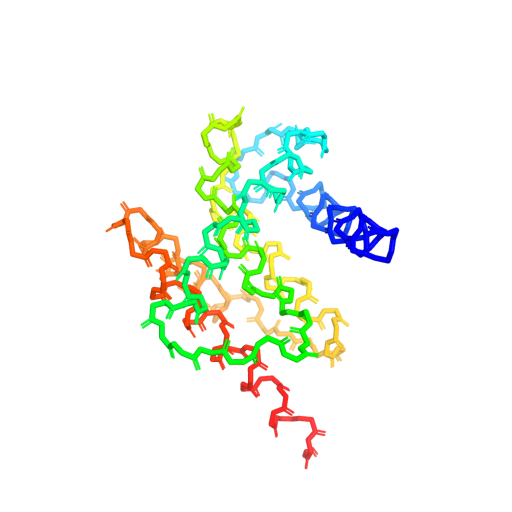N . GLY A 1 130 ? -8.395 -4.983 0.815 1.00 94.94 130 GLY A N 1
ATOM 1059 C CA . GLY A 1 130 ? -9.299 -5.564 1.810 1.00 94.94 130 GLY A CA 1
ATOM 1060 C C . GLY A 1 130 ? -8.579 -6.467 2.815 1.00 94.94 130 GLY A C 1
ATOM 1061 O O . GLY A 1 130 ? -8.835 -6.385 4.015 1.00 94.94 130 GLY A O 1
ATOM 1062 N N . TYR A 1 131 ? -7.614 -7.267 2.356 1.00 95.19 131 TYR A N 1
ATOM 1063 C CA . TYR A 1 131 ? -6.799 -8.120 3.222 1.00 95.19 131 TYR A CA 1
ATOM 1064 C C . TYR A 1 131 ? -5.969 -7.304 4.227 1.00 95.19 131 TYR A C 1
ATOM 1066 O O . TYR A 1 131 ? -6.007 -7.561 5.433 1.00 95.19 131 TYR A O 1
ATOM 1074 N N . ILE A 1 132 ? -5.241 -6.285 3.754 1.00 94.88 132 ILE A N 1
ATOM 1075 C CA . ILE A 1 132 ? -4.428 -5.415 4.621 1.00 94.88 132 ILE A CA 1
ATOM 1076 C C . ILE A 1 132 ? -5.329 -4.605 5.565 1.00 94.88 132 ILE A C 1
ATOM 1078 O O . ILE A 1 132 ? -4.990 -4.418 6.736 1.00 94.88 132 ILE A O 1
ATOM 1082 N N . LYS A 1 133 ? -6.497 -4.160 5.090 1.00 93.38 133 LYS A N 1
ATOM 1083 C CA . LYS A 1 133 ? -7.472 -3.425 5.899 1.00 93.38 133 LYS A CA 1
ATOM 1084 C C . LYS A 1 133 ? -8.047 -4.282 7.026 1.00 93.38 133 LYS A C 1
ATOM 1086 O O . LYS A 1 133 ? -8.032 -3.851 8.175 1.00 93.38 133 LYS A O 1
ATOM 1091 N N . GLY A 1 134 ? -8.441 -5.520 6.736 1.00 91.69 134 GLY A N 1
ATOM 1092 C CA . GLY A 1 134 ? -8.892 -6.463 7.762 1.00 91.69 134 GLY A CA 1
ATOM 1093 C C . GLY A 1 134 ? -7.808 -6.750 8.807 1.00 91.69 134 GLY A C 1
ATOM 1094 O O . GLY A 1 134 ? -8.098 -6.874 9.997 1.00 91.69 134 GLY A O 1
ATOM 1095 N N . PHE A 1 135 ? -6.536 -6.776 8.396 1.00 90.00 135 PHE A N 1
ATOM 1096 C CA . PHE A 1 135 ? -5.417 -6.876 9.331 1.00 90.00 135 PHE A CA 1
ATOM 1097 C C . PHE A 1 135 ? -5.296 -5.639 10.240 1.00 90.00 135 PHE A C 1
ATOM 1099 O O . PHE A 1 135 ? -5.116 -5.794 11.449 1.00 90.00 135 PHE A O 1
ATOM 1106 N N . GLN A 1 136 ? -5.423 -4.422 9.692 1.00 90.50 136 GLN A N 1
ATOM 1107 C CA . GLN A 1 136 ? -5.468 -3.182 10.482 1.00 90.50 136 GLN A CA 1
ATOM 1108 C C . GLN A 1 136 ? -6.589 -3.241 11.531 1.00 90.50 136 GLN A C 1
ATOM 1110 O O . GLN A 1 136 ? -6.342 -2.986 12.708 1.00 90.50 136 GLN A O 1
ATOM 1115 N N . GLU A 1 137 ? -7.803 -3.600 11.123 1.00 89.38 137 GLU A N 1
ATOM 1116 C CA . GLU A 1 137 ? -8.965 -3.658 12.014 1.00 89.38 137 GLU A CA 1
ATOM 1117 C C . GLU A 1 137 ? -8.772 -4.705 13.120 1.00 89.38 137 GLU A C 1
ATOM 1119 O O . GLU A 1 137 ? -9.027 -4.439 14.293 1.00 89.38 137 GLU A O 1
ATOM 1124 N N . ALA A 1 138 ? -8.205 -5.872 12.805 1.00 86.31 138 ALA A N 1
ATOM 1125 C CA . ALA A 1 138 ? -7.857 -6.867 13.820 1.00 86.31 138 ALA A CA 1
ATOM 1126 C C . ALA A 1 138 ? -6.841 -6.333 14.857 1.00 86.31 138 ALA A C 1
ATOM 1128 O O . ALA A 1 138 ? -6.917 -6.661 16.050 1.00 86.31 138 ALA A O 1
ATOM 1129 N N . LEU A 1 139 ? -5.895 -5.483 14.437 1.00 84.50 139 LEU A N 1
ATOM 1130 C CA . LEU A 1 139 ? -4.987 -4.791 15.358 1.00 84.50 139 LEU A CA 1
ATOM 1131 C C . LEU A 1 139 ? -5.698 -3.726 16.202 1.00 84.50 139 LEU A C 1
ATOM 1133 O O . LEU A 1 139 ? -5.298 -3.512 17.350 1.00 84.50 139 LEU A O 1
ATOM 1137 N N . GLU A 1 140 ? -6.736 -3.077 15.681 1.00 83.75 140 GLU A N 1
ATOM 1138 C CA . GLU A 1 140 ? -7.578 -2.136 16.430 1.00 83.75 140 GLU A CA 1
ATOM 1139 C C . GLU A 1 140 ? -8.353 -2.847 17.535 1.00 83.75 140 GLU A C 1
ATOM 1141 O O . GLU A 1 140 ? -8.179 -2.507 18.702 1.00 83.75 140 GLU A O 1
ATOM 1146 N N . TYR A 1 141 ? -9.098 -3.906 17.214 1.00 78.44 141 TYR A N 1
ATOM 1147 C CA . TYR A 1 141 ? -9.922 -4.632 18.194 1.00 78.44 141 TYR A CA 1
ATOM 1148 C C . TYR A 1 141 ? -9.124 -5.298 19.316 1.00 78.44 141 TYR A C 1
ATOM 1150 O O . TYR A 1 141 ? -9.638 -5.562 20.400 1.00 78.44 141 TYR A O 1
ATOM 1158 N N . THR A 1 142 ? -7.844 -5.571 19.088 1.00 69.56 142 THR A N 1
ATOM 1159 C CA . THR A 1 142 ? -6.969 -6.119 20.126 1.00 69.56 142 THR A CA 1
ATOM 1160 C C . THR A 1 142 ? -6.386 -5.037 21.047 1.00 69.56 142 THR A C 1
ATOM 1162 O O . THR A 1 142 ? -5.515 -5.359 21.844 1.00 69.56 142 THR A O 1
ATOM 1165 N N . LYS A 1 143 ? -6.690 -3.733 20.877 1.00 55.03 143 LYS A N 1
ATOM 1166 C CA . LYS A 1 143 ? -6.236 -2.660 21.800 1.00 55.03 143 LYS A CA 1
ATOM 1167 C C . LYS A 1 143 ? -7.038 -2.638 23.104 1.00 55.03 143 LYS A C 1
ATOM 1169 O O . LYS A 1 143 ? -6.525 -2.126 24.091 1.00 55.03 143 LYS A O 1
ATOM 1174 N N . ASP A 1 144 ? -8.241 -3.208 23.096 1.00 49.12 144 ASP A N 1
ATOM 1175 C CA . ASP A 1 144 ? -9.187 -3.169 24.216 1.00 49.12 144 ASP A CA 1
ATOM 1176 C C . ASP A 1 144 ? -9.096 -4.400 25.145 1.00 49.12 144 ASP A C 1
ATOM 1178 O O . ASP A 1 144 ? -10.041 -4.719 25.868 1.00 49.12 144 ASP A O 1
ATOM 1182 N N . LYS A 1 145 ? -7.963 -5.114 25.133 1.00 43.06 145 LYS A N 1
ATOM 1183 C CA . LYS A 1 145 ? -7.622 -6.188 26.081 1.00 43.06 145 LYS A CA 1
ATOM 1184 C C . LYS A 1 145 ? -6.196 -6.014 26.578 1.00 43.06 145 LYS A C 1
ATOM 1186 O O . LYS A 1 145 ? -5.978 -6.303 27.773 1.00 43.06 145 LYS A O 1
#

Organism: NCBI:txid235205

Foldseek 3Di:
DVVVLVVLLVLLVQLLVQLQVCACVVPANDRQDSVQLSVLLVVLVVVVVVVCVVVVNDCPDDDSLSSLLSSLVSSCVSPVSDDQLSSLVSLVVVLCVVLVHDDPCPPPSSVLSVVLVVCVVVVNSVVSSVSSVVVSVVSVVVSVD

Radius of gyration: 14.71 Å; chains: 1; bounding box: 40×39×39 Å